Protein AF-A0A915MZZ6-F1 (afdb_monomer_lite)

Secondary structure (DSSP, 8-state):
-HHHHHHHHHHHHHHHHHHHHHHHHHHHHHHHHHHHT--------S--------------------------TTTHHHHHHHHHHHHHHHHHHHHHHHHHHHHHHHHHHHHHHHT-

Sequence (116 aa):
MSEIVDEKLKRERFGQLLEMIGDGLLEYIALSEYYLGIEPKANEDNNKEGNTNTENNNPTHSITSLQFHKLNKNNYKSEQHLLLQNLQLYKLQYQRMVKLRKDYAGWRLKMERENL

Foldseek 3Di:
DVVVVVVVVVLVVVLVVLVVLLVVLVVLLVVLCVLLVNDPPPPPPDDPDDDDDDDDDDDDDDDPPPDDPDPDPVVCVVVNVVSVVVSVVSVVVSVVSVVVSVVSVVVVVVVVVVVD

Structure (mmCIF, N/CA/C/O backbone):
data_AF-A0A915MZZ6-F1
#
_entry.id   AF-A0A915MZZ6-F1
#
loop_
_atom_site.group_PDB
_atom_site.id
_atom_site.type_symbol
_atom_site.label_atom_id
_atom_site.label_alt_id
_atom_site.label_comp_id
_atom_site.label_asym_id
_atom_site.label_entity_id
_atom_site.label_seq_id
_atom_site.pdbx_PDB_ins_code
_atom_site.Cartn_x
_atom_site.Cartn_y
_atom_site.Cartn_z
_atom_site.occupancy
_atom_site.B_iso_or_equiv
_atom_site.auth_seq_id
_atom_site.auth_comp_id
_atom_site.auth_asym_id
_atom_site.auth_atom_id
_atom_site.pdbx_PDB_model_num
ATOM 1 N N . MET A 1 1 ? 17.635 -9.674 -28.668 1.00 55.88 1 MET A N 1
ATOM 2 C CA . MET A 1 1 ? 16.158 -9.547 -28.748 1.00 55.88 1 MET A CA 1
ATOM 3 C C . MET A 1 1 ? 15.438 -10.174 -27.552 1.00 55.88 1 MET A C 1
ATOM 5 O O . MET A 1 1 ? 14.507 -9.551 -27.070 1.00 55.88 1 MET A O 1
ATOM 9 N N . SER A 1 2 ? 15.885 -11.325 -27.024 1.00 65.50 2 SER A N 1
ATOM 10 C CA . SER A 1 2 ? 15.270 -11.981 -25.847 1.00 65.50 2 SER A CA 1
ATOM 11 C C . SER A 1 2 ? 15.377 -11.179 -24.535 1.00 65.50 2 SER A C 1
ATOM 13 O O . SER A 1 2 ? 14.385 -11.029 -23.834 1.00 65.50 2 SER A O 1
ATOM 15 N N . GLU A 1 3 ? 16.543 -10.601 -24.222 1.00 65.75 3 GLU A N 1
ATOM 16 C CA . GLU A 1 3 ? 16.773 -9.897 -22.940 1.00 65.75 3 GLU A CA 1
ATOM 17 C C . GLU A 1 3 ? 15.946 -8.609 -22.780 1.00 65.75 3 GLU A C 1
ATOM 19 O O . GLU A 1 3 ? 15.468 -8.299 -21.692 1.00 65.75 3 GLU A O 1
ATOM 24 N N . ILE A 1 4 ? 15.714 -7.874 -23.873 1.00 66.75 4 ILE A N 1
ATOM 25 C CA . ILE A 1 4 ? 14.934 -6.623 -23.857 1.00 66.75 4 ILE A CA 1
ATOM 26 C C . ILE A 1 4 ? 13.456 -6.901 -23.531 1.00 66.75 4 ILE A C 1
ATOM 28 O O . ILE A 1 4 ? 12.812 -6.122 -22.823 1.00 66.75 4 ILE A O 1
ATOM 32 N N . VAL A 1 5 ? 12.919 -8.021 -24.030 1.00 70.31 5 VAL A N 1
ATOM 33 C CA . VAL A 1 5 ? 11.538 -8.455 -23.763 1.00 70.31 5 VAL A CA 1
ATOM 34 C C . VAL A 1 5 ? 11.387 -8.898 -22.306 1.00 70.31 5 VAL A C 1
ATOM 36 O O . VAL A 1 5 ? 10.412 -8.516 -21.657 1.00 70.31 5 VAL A O 1
ATOM 39 N N . ASP A 1 6 ? 12.380 -9.605 -21.765 1.00 82.31 6 ASP A N 1
ATOM 40 C CA . ASP A 1 6 ? 12.400 -10.031 -20.362 1.00 82.31 6 ASP A CA 1
ATOM 41 C C . ASP A 1 6 ? 12.437 -8.842 -19.392 1.00 82.31 6 ASP A C 1
ATOM 43 O O . ASP A 1 6 ? 11.690 -8.793 -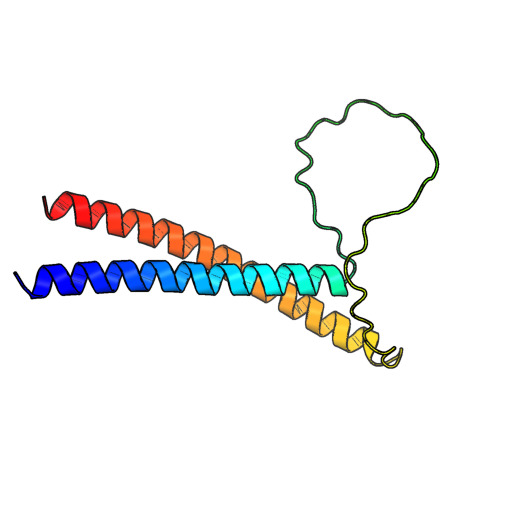18.413 1.00 82.31 6 ASP A O 1
ATOM 47 N N . GLU A 1 7 ? 13.247 -7.825 -19.683 1.00 83.50 7 GLU A N 1
ATOM 48 C CA . GLU A 1 7 ? 13.337 -6.622 -18.853 1.00 83.50 7 GLU A CA 1
ATOM 49 C C . GLU A 1 7 ? 12.053 -5.778 -18.888 1.00 83.50 7 GLU A C 1
ATOM 51 O O . GLU A 1 7 ? 11.645 -5.203 -17.873 1.00 83.50 7 GLU A O 1
ATOM 56 N N . LYS A 1 8 ? 11.360 -5.728 -20.032 1.00 84.12 8 LYS A N 1
ATOM 57 C CA . LYS A 1 8 ? 10.049 -5.071 -20.134 1.00 84.12 8 LYS A CA 1
ATOM 58 C C . LYS A 1 8 ? 8.991 -5.802 -19.301 1.00 84.12 8 LYS A C 1
ATOM 60 O O . LYS A 1 8 ? 8.249 -5.150 -18.568 1.00 84.12 8 LYS A O 1
ATOM 65 N N . LEU A 1 9 ? 8.969 -7.134 -19.359 1.00 87.88 9 LEU A N 1
ATOM 66 C CA . LEU A 1 9 ? 8.042 -7.962 -18.588 1.00 87.88 9 LEU A CA 1
ATOM 67 C C . LEU A 1 9 ? 8.289 -7.851 -17.075 1.00 87.88 9 LEU A C 1
ATOM 69 O O . LEU A 1 9 ? 7.338 -7.730 -16.302 1.00 87.88 9 LEU A O 1
ATOM 73 N N . LYS A 1 10 ? 9.555 -7.837 -16.634 1.00 87.81 10 LYS A N 1
ATOM 74 C CA . LYS A 1 10 ? 9.911 -7.620 -15.220 1.00 87.81 10 LYS A CA 1
ATOM 75 C C . LYS A 1 10 ? 9.390 -6.283 -14.704 1.00 87.81 10 LYS A C 1
ATOM 77 O O . LYS A 1 10 ? 8.829 -6.224 -13.612 1.00 87.81 10 LYS A O 1
ATOM 82 N N . ARG A 1 11 ? 9.542 -5.216 -15.497 1.00 87.56 11 ARG A N 1
ATOM 83 C CA . ARG A 1 11 ? 9.029 -3.885 -15.151 1.00 87.56 11 ARG A CA 1
ATOM 84 C C . ARG A 1 11 ? 7.508 -3.887 -15.000 1.00 87.56 11 ARG A C 1
ATOM 86 O O . ARG A 1 11 ? 6.983 -3.422 -13.993 1.00 87.56 11 ARG A O 1
ATOM 93 N N . GLU A 1 12 ? 6.797 -4.464 -15.958 1.00 89.25 12 GLU A N 1
ATOM 94 C CA . GLU A 1 12 ? 5.337 -4.558 -15.894 1.00 89.25 12 GLU A CA 1
ATOM 95 C C . GLU A 1 12 ? 4.855 -5.305 -14.641 1.00 89.25 12 GLU A C 1
ATOM 97 O O . GLU A 1 12 ? 4.022 -4.787 -13.897 1.00 89.25 12 GLU A O 1
ATOM 102 N N . ARG A 1 13 ? 5.456 -6.463 -14.345 1.00 90.81 13 ARG A N 1
ATOM 103 C CA . ARG A 1 13 ? 5.138 -7.249 -13.143 1.00 90.81 13 ARG A CA 1
ATOM 104 C C . ARG A 1 13 ? 5.427 -6.492 -11.851 1.00 90.81 13 ARG A C 1
ATOM 106 O O . ARG A 1 13 ? 4.658 -6.584 -10.900 1.00 90.81 13 ARG A O 1
ATOM 113 N N . PHE A 1 14 ? 6.517 -5.728 -11.809 1.00 90.88 14 PHE A N 1
ATOM 114 C CA . PHE A 1 14 ? 6.827 -4.894 -10.652 1.00 90.88 14 PHE A CA 1
ATOM 115 C C . PHE A 1 14 ? 5.778 -3.792 -10.446 1.00 90.88 14 PHE A C 1
ATOM 117 O O . PHE A 1 14 ? 5.358 -3.552 -9.317 1.00 90.88 14 PHE A O 1
ATOM 124 N N . GLY A 1 15 ? 5.298 -3.167 -11.526 1.00 90.06 15 GLY A N 1
ATOM 125 C CA . GLY A 1 15 ? 4.198 -2.200 -11.463 1.00 90.06 15 GLY A CA 1
ATOM 126 C C . GLY A 1 15 ? 2.908 -2.804 -10.901 1.00 90.06 15 GLY A C 1
ATOM 127 O O . GLY A 1 15 ? 2.322 -2.235 -9.983 1.00 90.06 15 GLY A O 1
ATOM 128 N N . GLN A 1 16 ? 2.519 -3.986 -11.388 1.00 92.44 16 GLN A N 1
ATOM 129 C CA . GLN A 1 16 ? 1.344 -4.721 -10.899 1.00 92.44 16 GLN A CA 1
ATOM 130 C C . GLN A 1 16 ? 1.466 -5.091 -9.414 1.00 92.44 16 GLN A C 1
ATOM 132 O O . GLN A 1 16 ? 0.500 -4.992 -8.661 1.00 92.44 16 GLN A O 1
ATOM 137 N N . LEU A 1 17 ? 2.666 -5.471 -8.964 1.00 94.44 17 LEU A N 1
ATOM 138 C CA . LEU A 1 17 ? 2.918 -5.766 -7.555 1.00 94.44 17 LEU A CA 1
ATOM 139 C C . LEU A 1 17 ? 2.689 -4.535 -6.664 1.00 94.44 17 LEU A C 1
ATOM 141 O O . LEU A 1 17 ? 2.091 -4.659 -5.597 1.00 94.44 17 LEU A O 1
ATOM 145 N N . LEU A 1 18 ? 3.135 -3.349 -7.094 1.00 92.12 18 LEU A N 1
ATOM 146 C CA . LEU A 1 18 ? 2.896 -2.106 -6.350 1.00 92.12 18 LEU A CA 1
ATOM 147 C C . LEU A 1 18 ? 1.403 -1.771 -6.255 1.00 92.12 18 LEU A C 1
ATOM 149 O O . LEU A 1 18 ? 0.966 -1.286 -5.214 1.00 92.12 18 LEU A O 1
ATOM 153 N N . GLU A 1 19 ? 0.631 -2.033 -7.311 1.00 91.12 19 GLU A N 1
ATOM 154 C CA . GLU A 1 19 ? -0.824 -1.835 -7.313 1.00 91.12 19 GLU A CA 1
ATOM 155 C C . GLU A 1 19 ? -1.513 -2.766 -6.317 1.00 91.12 19 GLU A C 1
ATOM 157 O O . GLU A 1 19 ? -2.202 -2.286 -5.424 1.00 91.12 19 GLU A O 1
ATOM 162 N N . MET A 1 20 ? -1.220 -4.066 -6.373 1.00 95.50 20 MET A N 1
ATOM 163 C CA . MET A 1 20 ? -1.803 -5.050 -5.456 1.00 95.50 20 MET A CA 1
ATOM 164 C C . MET A 1 20 ? -1.474 -4.751 -3.984 1.00 95.50 20 MET A C 1
ATOM 166 O O . MET A 1 20 ? -2.337 -4.855 -3.114 1.00 95.50 20 MET A O 1
ATOM 170 N N . ILE A 1 21 ? -0.228 -4.354 -3.690 1.00 94.25 21 ILE A N 1
ATOM 171 C CA . ILE A 1 21 ? 0.162 -3.928 -2.338 1.00 94.25 21 ILE A CA 1
ATOM 172 C C . ILE A 1 21 ? -0.621 -2.676 -1.934 1.00 94.25 21 ILE A C 1
ATOM 174 O O . ILE A 1 21 ? -1.071 -2.570 -0.794 1.00 94.25 21 ILE A O 1
ATOM 178 N N . GLY A 1 22 ? -0.778 -1.722 -2.849 1.00 93.00 22 GLY A N 1
ATOM 179 C CA . GLY A 1 22 ? -1.503 -0.491 -2.584 1.00 93.00 22 GLY A CA 1
ATOM 180 C C . GLY A 1 22 ? -2.973 -0.705 -2.262 1.00 93.00 22 GLY A C 1
ATOM 181 O O . GLY A 1 22 ? -3.451 -0.135 -1.281 1.00 93.00 22 GLY A O 1
ATOM 182 N N . ASP A 1 23 ? -3.647 -1.558 -3.025 1.00 92.81 23 ASP A N 1
ATOM 183 C CA . ASP A 1 23 ? -5.054 -1.890 -2.814 1.00 92.81 23 ASP A CA 1
ATOM 184 C C . ASP A 1 23 ? -5.255 -2.588 -1.463 1.00 92.81 23 ASP A C 1
ATOM 186 O O . ASP A 1 23 ? -6.116 -2.183 -0.683 1.00 92.81 23 ASP A O 1
ATOM 190 N N . GLY A 1 24 ? -4.390 -3.550 -1.118 1.00 93.38 24 GLY A N 1
ATOM 191 C CA . GLY A 1 24 ? -4.451 -4.234 0.178 1.00 93.38 24 GLY A CA 1
ATOM 192 C C . GLY A 1 24 ? -4.200 -3.304 1.373 1.00 93.38 24 GLY A C 1
ATOM 193 O O . GLY A 1 24 ? -4.861 -3.414 2.407 1.00 93.38 24 GLY A O 1
ATOM 194 N N . LEU A 1 25 ? -3.276 -2.344 1.240 1.00 94.06 25 LEU A N 1
ATOM 195 C CA . LEU A 1 25 ? -3.053 -1.321 2.268 1.00 94.06 25 LEU A CA 1
ATOM 196 C C . LEU A 1 25 ? -4.279 -0.415 2.431 1.00 94.06 25 LEU A C 1
ATOM 198 O O . LEU A 1 25 ? -4.655 -0.095 3.559 1.00 94.06 25 LEU A O 1
ATOM 202 N N . LEU A 1 26 ? -4.896 -0.001 1.322 1.00 92.88 26 LEU A N 1
ATOM 203 C CA . LEU A 1 26 ? -6.074 0.861 1.338 1.00 92.88 26 LEU A CA 1
ATOM 204 C C . LEU A 1 26 ? -7.278 0.157 1.975 1.00 92.88 26 LEU A C 1
ATOM 206 O O . LEU A 1 26 ? -7.961 0.755 2.805 1.00 92.88 26 LEU A O 1
ATOM 210 N N . GLU A 1 27 ? -7.494 -1.117 1.646 1.00 93.81 27 GLU A N 1
ATOM 211 C CA . GLU A 1 27 ? -8.550 -1.940 2.236 1.00 93.81 27 GLU A CA 1
ATOM 212 C C . GLU A 1 27 ? -8.365 -2.092 3.751 1.00 93.81 27 GLU A C 1
ATOM 214 O O . GLU A 1 27 ? -9.297 -1.837 4.517 1.00 93.81 27 GLU A O 1
ATOM 219 N N . TYR A 1 28 ? -7.151 -2.421 4.208 1.00 91.88 28 TYR A N 1
ATOM 220 C CA . TYR A 1 28 ? -6.862 -2.519 5.640 1.00 91.88 28 TYR A CA 1
ATOM 221 C C . TYR A 1 28 ? -7.135 -1.200 6.375 1.00 91.88 28 TYR A C 1
ATOM 223 O O . TYR A 1 28 ? -7.726 -1.206 7.459 1.00 91.88 28 TYR A O 1
ATOM 231 N N . ILE A 1 29 ? -6.714 -0.069 5.797 1.00 91.56 29 ILE A N 1
ATOM 232 C CA . ILE A 1 29 ? -6.957 1.266 6.358 1.00 91.56 29 ILE A CA 1
ATOM 233 C C . ILE A 1 29 ? -8.462 1.522 6.474 1.00 91.56 29 ILE A C 1
ATOM 235 O O . ILE A 1 29 ? -8.918 1.869 7.562 1.00 91.56 29 ILE A O 1
ATOM 239 N N . ALA A 1 30 ? -9.223 1.299 5.400 1.00 89.06 30 ALA A N 1
ATOM 240 C CA . ALA A 1 30 ? -10.663 1.545 5.368 1.00 89.06 30 ALA A CA 1
ATOM 241 C C . ALA A 1 30 ? -11.419 0.682 6.391 1.00 89.06 30 ALA A C 1
ATOM 243 O O . ALA A 1 30 ? -12.249 1.189 7.147 1.00 89.06 30 ALA A O 1
ATOM 244 N N . LEU A 1 31 ? -11.091 -0.611 6.472 1.00 90.31 31 LEU A N 1
ATOM 245 C CA . LEU A 1 31 ? -11.680 -1.516 7.459 1.00 90.31 31 LEU A CA 1
ATOM 246 C C . LEU A 1 31 ? -11.337 -1.078 8.885 1.00 90.31 31 LEU A C 1
ATOM 248 O O . LEU A 1 31 ? -12.210 -1.029 9.747 1.00 90.31 31 LEU A O 1
ATOM 252 N N . SER A 1 32 ? -10.079 -0.718 9.136 1.00 88.00 32 SER A N 1
ATOM 253 C CA . SER A 1 32 ? -9.629 -0.273 10.459 1.00 88.00 32 SER A CA 1
ATOM 254 C C . SER A 1 32 ? -10.303 1.032 10.890 1.00 88.00 32 SER A C 1
ATOM 256 O O . SER A 1 32 ? -10.689 1.164 12.049 1.00 88.00 32 SER A O 1
ATOM 258 N N . GLU A 1 33 ? -10.478 1.987 9.973 1.00 86.62 33 GLU A N 1
ATOM 259 C CA . GLU A 1 33 ? -11.221 3.228 10.221 1.00 86.62 33 GLU A CA 1
ATOM 260 C C . GLU A 1 33 ? -12.684 2.948 10.559 1.00 86.62 33 GLU A C 1
ATOM 262 O O . GLU A 1 33 ? -13.185 3.469 11.557 1.00 86.62 33 GLU A O 1
ATOM 267 N N . TYR A 1 34 ? -13.330 2.054 9.806 1.00 86.94 34 TYR A N 1
ATOM 268 C CA . TYR A 1 34 ? -14.697 1.617 10.075 1.00 86.94 34 TYR A CA 1
ATOM 269 C C . TYR A 1 34 ? -14.839 0.981 11.469 1.00 86.94 34 TYR A C 1
ATOM 271 O O . TYR A 1 34 ? -15.718 1.373 12.236 1.00 86.94 34 TYR A O 1
ATOM 279 N N . TYR A 1 35 ? -13.939 0.065 11.850 1.00 84.62 35 TYR A N 1
ATOM 280 C CA . TYR A 1 35 ? -13.943 -0.558 13.184 1.00 84.62 35 TYR A CA 1
ATOM 281 C C . TYR A 1 35 ? -13.705 0.437 14.326 1.00 84.62 35 TYR A C 1
ATOM 283 O O . TYR A 1 35 ? -14.213 0.245 15.434 1.00 84.62 35 TYR A O 1
ATOM 291 N N . LEU A 1 36 ? -12.929 1.493 14.075 1.00 83.25 36 LEU A N 1
ATOM 292 C CA . LEU A 1 36 ? -12.661 2.556 15.043 1.00 83.25 36 LEU A CA 1
ATOM 293 C C . LEU A 1 36 ? -13.756 3.633 15.075 1.00 83.25 36 LEU A C 1
ATOM 295 O O . LEU A 1 36 ? -13.687 4.523 15.921 1.00 83.25 36 LEU A O 1
ATOM 299 N N . GLY A 1 37 ? -14.756 3.565 14.189 1.00 83.50 37 GLY A N 1
ATOM 300 C CA . GLY A 1 37 ? -15.781 4.601 14.054 1.00 83.50 37 GLY A CA 1
ATOM 301 C C . GLY A 1 37 ? -15.218 5.937 13.560 1.00 83.50 37 GLY A C 1
ATOM 302 O O . GLY A 1 37 ? -15.759 6.989 13.888 1.00 83.50 37 GLY A O 1
ATOM 303 N N . ILE A 1 38 ? -14.106 5.910 12.820 1.00 79.44 38 ILE A N 1
ATOM 304 C CA . ILE A 1 38 ? -13.522 7.095 12.191 1.00 79.44 38 ILE A CA 1
ATOM 305 C C . ILE A 1 38 ? -14.274 7.318 10.884 1.00 79.44 38 ILE A C 1
ATOM 307 O O . ILE A 1 38 ? -14.168 6.513 9.960 1.00 79.44 38 ILE A O 1
ATOM 311 N N . GLU A 1 39 ? -15.033 8.407 10.800 1.00 74.56 39 GLU A N 1
ATOM 312 C CA . GLU A 1 39 ? -15.698 8.770 9.554 1.00 74.56 39 GLU A CA 1
ATOM 313 C C . GLU A 1 39 ? -14.656 9.069 8.466 1.00 74.56 39 GLU A C 1
ATOM 315 O O . GLU A 1 39 ? -13.666 9.771 8.733 1.00 74.56 39 GLU A O 1
ATOM 320 N N . PRO A 1 40 ? -14.852 8.557 7.236 1.00 63.28 40 PRO A N 1
ATOM 321 C CA . PRO A 1 40 ? -14.019 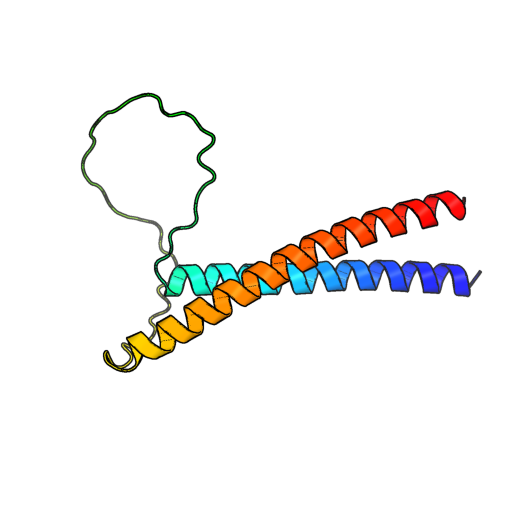8.952 6.121 1.00 63.28 40 PRO A CA 1
ATOM 322 C C . PRO A 1 40 ? -14.177 10.459 5.962 1.00 63.28 40 PRO A C 1
ATOM 324 O O . PRO A 1 40 ? -15.278 10.960 5.737 1.00 63.28 40 PRO A O 1
ATOM 327 N N . LYS A 1 41 ? -13.070 11.192 6.098 1.00 59.31 41 LYS A N 1
ATOM 328 C CA . LYS A 1 41 ? -13.049 12.610 5.754 1.00 59.31 41 LYS A CA 1
ATOM 329 C C . LYS A 1 41 ? -13.297 12.690 4.255 1.00 59.31 41 LYS A C 1
ATOM 331 O O . LYS A 1 41 ? -12.361 12.554 3.469 1.00 59.31 41 LYS A O 1
ATOM 336 N N . ALA A 1 42 ? -14.557 12.869 3.858 1.00 53.22 42 ALA A N 1
ATOM 337 C CA . ALA A 1 42 ? -14.858 13.456 2.570 1.00 53.22 42 ALA A CA 1
ATOM 338 C C . ALA A 1 42 ? -13.993 14.714 2.494 1.00 53.22 42 ALA A C 1
ATOM 340 O O . ALA A 1 42 ? -13.933 15.478 3.460 1.00 53.22 42 ALA A O 1
ATOM 341 N N . ASN A 1 43 ? -13.237 14.871 1.411 1.00 43.38 43 ASN A N 1
ATOM 342 C CA . ASN A 1 43 ? -12.570 16.133 1.157 1.00 43.38 43 ASN A CA 1
ATOM 343 C C . ASN A 1 43 ? -13.684 17.181 1.082 1.00 43.38 43 ASN A C 1
ATOM 345 O O . ASN A 1 43 ? -14.350 17.304 0.058 1.00 43.38 43 ASN A O 1
ATOM 349 N N . GLU A 1 44 ? -13.933 17.876 2.190 1.00 42.00 44 GLU A N 1
ATOM 350 C CA . GLU A 1 44 ? -14.571 19.176 2.171 1.00 42.00 44 GLU A CA 1
ATOM 351 C C . GLU A 1 44 ? -13.613 20.056 1.374 1.00 42.00 44 GLU A C 1
ATOM 353 O O . GLU A 1 44 ? -12.657 20.628 1.902 1.00 42.00 44 GLU A O 1
ATOM 358 N N . ASP A 1 45 ? -13.836 20.104 0.060 1.00 41.31 45 ASP A N 1
ATOM 359 C CA . ASP A 1 45 ? -13.518 21.298 -0.693 1.00 41.31 45 ASP A CA 1
ATOM 360 C C . ASP A 1 45 ? -14.100 22.459 0.106 1.00 41.31 45 ASP A C 1
ATOM 362 O O . ASP A 1 45 ? -15.287 22.485 0.438 1.00 41.31 45 ASP A O 1
ATOM 366 N N . ASN A 1 46 ? -13.211 23.366 0.497 1.00 42.75 46 ASN A N 1
ATOM 367 C CA . ASN A 1 46 ? -13.521 24.553 1.266 1.00 42.75 46 ASN A CA 1
ATOM 368 C C . ASN A 1 46 ? -14.638 25.353 0.583 1.00 42.75 46 ASN A C 1
ATOM 370 O O . ASN A 1 46 ? -14.359 26.228 -0.225 1.00 42.75 46 ASN A O 1
ATOM 374 N N . ASN A 1 47 ? -15.886 25.097 0.955 1.00 41.56 47 ASN A N 1
ATOM 375 C CA . ASN A 1 47 ? -17.004 26.001 0.751 1.00 41.56 47 ASN A CA 1
ATOM 376 C C . ASN A 1 47 ? -17.807 26.041 2.047 1.00 41.56 47 ASN A C 1
ATOM 378 O O . ASN A 1 47 ? -18.836 25.393 2.212 1.00 41.56 47 ASN A O 1
ATOM 382 N N . LYS A 1 48 ? -17.307 26.834 2.999 1.00 40.66 48 LYS A N 1
ATOM 383 C CA . LYS A 1 48 ? -18.153 27.364 4.064 1.00 40.66 48 LYS A CA 1
ATOM 384 C C . LYS A 1 48 ? -19.007 28.481 3.480 1.00 40.66 48 LYS A C 1
ATOM 386 O O . LYS A 1 48 ? -18.632 29.645 3.557 1.00 40.66 48 LYS A O 1
ATOM 391 N N . GLU A 1 49 ? -20.174 28.121 2.972 1.00 39.38 49 GLU A N 1
ATOM 392 C CA . GLU A 1 49 ? -21.319 29.022 2.930 1.00 39.38 49 GLU A CA 1
ATOM 393 C C . GLU A 1 49 ? -22.571 28.268 3.382 1.00 39.38 49 GLU A C 1
ATOM 395 O O . GLU A 1 49 ? -22.869 27.185 2.893 1.00 39.38 49 GLU A O 1
ATOM 400 N N . GLY A 1 50 ? -23.310 28.872 4.315 1.00 33.94 50 GLY A N 1
ATOM 401 C CA . GLY A 1 50 ? -24.745 28.624 4.452 1.00 33.94 50 GLY A CA 1
ATOM 402 C C . GLY A 1 50 ? -25.183 27.548 5.444 1.00 33.94 50 GLY A C 1
ATOM 403 O O . GLY A 1 50 ? -25.496 26.424 5.084 1.00 33.94 50 GLY A O 1
ATOM 404 N N . ASN A 1 51 ? -25.328 27.968 6.699 1.00 42.25 51 ASN A N 1
ATOM 405 C CA . ASN A 1 51 ? -26.317 27.490 7.670 1.00 42.25 51 ASN A CA 1
ATOM 406 C C . ASN A 1 51 ? -27.669 27.073 7.036 1.00 42.25 51 ASN A C 1
ATOM 408 O O . ASN A 1 51 ? -28.245 27.871 6.302 1.00 42.25 51 ASN A O 1
ATOM 412 N N . THR A 1 52 ? -28.221 25.902 7.383 1.00 35.31 52 THR A N 1
ATOM 413 C CA . THR A 1 52 ? -29.653 25.721 7.729 1.00 35.31 52 THR A CA 1
ATOM 414 C C . THR A 1 52 ? -29.941 24.315 8.273 1.00 35.31 52 THR A C 1
ATOM 416 O O . THR A 1 52 ? -29.478 23.306 7.753 1.00 35.31 52 THR A O 1
ATOM 419 N N . ASN A 1 53 ? -30.735 24.280 9.345 1.00 39.31 53 ASN A N 1
ATOM 420 C CA . ASN A 1 53 ? -31.326 23.099 9.971 1.00 39.31 53 ASN A CA 1
ATOM 421 C C . ASN A 1 53 ? -32.062 22.200 8.965 1.00 39.31 53 ASN A C 1
ATOM 423 O O . ASN A 1 53 ? -32.909 22.698 8.224 1.00 39.31 53 ASN A O 1
ATOM 427 N N . THR A 1 54 ? -31.894 20.878 9.050 1.00 32.47 54 THR A N 1
ATOM 428 C CA . THR A 1 54 ? -32.996 19.941 8.771 1.00 32.47 54 THR A CA 1
ATOM 429 C C . THR A 1 54 ? -32.821 18.649 9.565 1.00 32.47 54 THR A C 1
ATOM 431 O O . THR A 1 54 ? -31.759 18.033 9.580 1.00 32.47 54 THR A O 1
ATOM 434 N N . GLU A 1 55 ? -33.887 18.301 10.274 1.00 35.03 55 GLU A N 1
ATOM 435 C CA . GLU A 1 55 ? -34.079 17.109 11.088 1.00 35.03 55 GLU A CA 1
ATOM 436 C C . GLU A 1 55 ? -34.043 15.806 10.267 1.00 35.03 55 GLU A C 1
ATOM 438 O O . GLU A 1 55 ? -34.392 15.789 9.091 1.00 35.03 55 GLU A O 1
ATO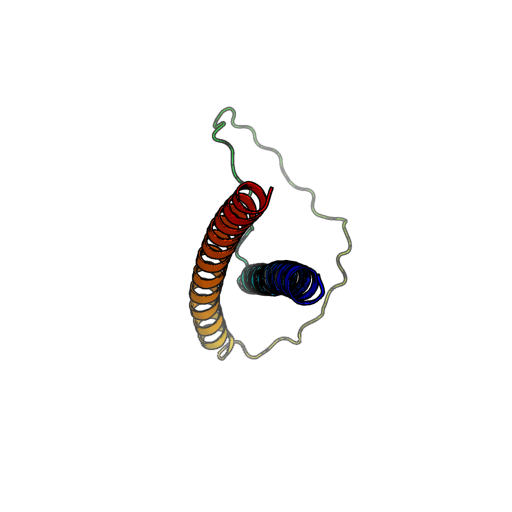M 443 N N . ASN A 1 56 ? -33.662 14.724 10.960 1.00 34.72 56 ASN A N 1
ATOM 444 C CA . ASN A 1 56 ? -34.108 13.330 10.823 1.00 34.72 56 ASN A CA 1
ATOM 445 C C . ASN A 1 56 ? -34.612 12.837 9.457 1.00 34.72 56 ASN A C 1
ATOM 447 O O . ASN A 1 56 ? -35.685 13.235 9.024 1.00 34.72 56 ASN A O 1
ATOM 451 N N . ASN A 1 57 ? -33.942 11.807 8.915 1.00 31.80 57 ASN A N 1
ATOM 452 C CA . ASN A 1 57 ? -34.539 10.500 8.576 1.00 31.80 57 ASN A CA 1
ATOM 453 C C . ASN A 1 57 ? -33.437 9.511 8.138 1.00 31.80 57 ASN A C 1
ATOM 455 O O . ASN A 1 57 ? -32.933 9.563 7.021 1.00 31.80 57 ASN A O 1
ATOM 459 N N . ASN A 1 58 ? -33.066 8.592 9.029 1.00 31.06 58 ASN A N 1
ATOM 460 C CA . ASN A 1 58 ? -32.246 7.410 8.727 1.00 31.06 58 ASN A CA 1
ATOM 461 C C . ASN A 1 58 ? -33.189 6.235 8.350 1.00 31.06 58 ASN A C 1
ATOM 463 O O . ASN A 1 58 ? -34.356 6.274 8.738 1.00 31.06 58 ASN A O 1
ATOM 467 N N . PRO A 1 59 ? -32.710 5.074 7.866 1.00 52.62 59 PRO A N 1
ATOM 468 C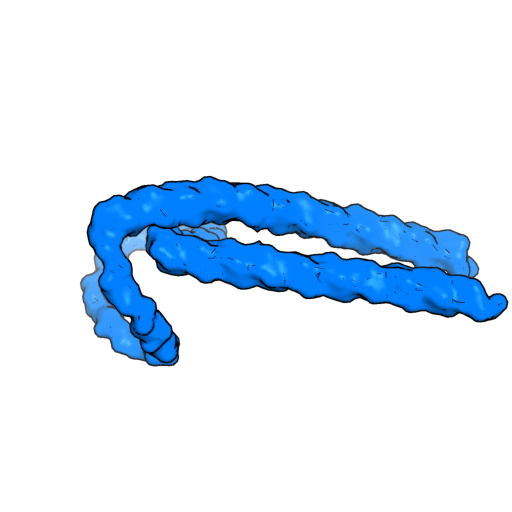 CA . PRO A 1 59 ? -31.782 4.802 6.761 1.00 52.62 59 PRO A CA 1
ATOM 469 C C . PRO A 1 59 ? -32.336 3.694 5.829 1.00 52.62 59 PRO A C 1
ATOM 471 O O . PRO A 1 59 ? -33.093 2.826 6.262 1.00 52.62 59 PRO A O 1
ATOM 474 N N . THR A 1 60 ? -31.911 3.596 4.566 1.00 34.28 60 THR A N 1
ATOM 475 C CA . THR A 1 60 ? -32.078 2.331 3.816 1.00 34.28 60 THR A CA 1
ATOM 476 C C . THR A 1 60 ? -31.021 2.161 2.733 1.00 34.28 60 THR A C 1
ATOM 478 O O . THR A 1 60 ? -31.282 2.387 1.563 1.00 34.28 60 THR A O 1
ATOM 481 N N . HIS A 1 61 ? -29.838 1.679 3.108 1.00 33.75 61 HIS A N 1
ATOM 482 C CA . HIS A 1 61 ? -29.068 0.823 2.210 1.00 33.75 61 HIS A CA 1
ATOM 483 C C . HIS A 1 61 ? -28.443 -0.309 3.020 1.00 33.75 61 HIS A C 1
ATOM 485 O O . HIS A 1 61 ? -27.582 -0.104 3.870 1.00 33.75 61 HIS A O 1
ATOM 491 N N . SER A 1 62 ? -28.969 -1.512 2.776 1.00 35.50 62 SER A N 1
ATOM 492 C CA . SER A 1 62 ? -28.452 -2.772 3.295 1.00 35.50 62 SER A CA 1
ATOM 493 C C . SER A 1 62 ? -27.020 -2.966 2.815 1.00 35.50 62 SER A C 1
ATOM 495 O O . SER A 1 62 ? -26.794 -3.353 1.672 1.00 35.50 62 SER A O 1
ATOM 497 N N . ILE A 1 63 ? -26.064 -2.720 3.702 1.00 39.66 63 ILE A N 1
ATOM 498 C CA . ILE A 1 63 ? -24.755 -3.357 3.639 1.00 39.66 63 ILE A CA 1
ATOM 499 C C . ILE A 1 63 ? -24.851 -4.514 4.624 1.00 39.66 63 ILE A C 1
ATOM 50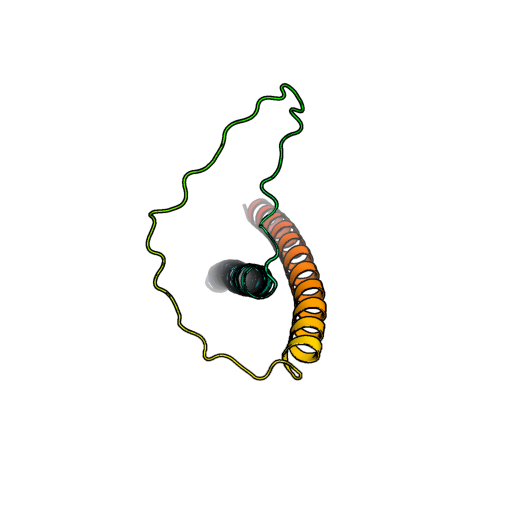1 O O . ILE A 1 63 ? -25.143 -4.311 5.802 1.00 39.66 63 ILE A O 1
ATOM 505 N N . THR A 1 64 ? -24.709 -5.724 4.094 1.00 32.44 64 THR A N 1
ATOM 506 C CA . THR A 1 64 ? -24.670 -7.010 4.791 1.00 32.44 64 THR A CA 1
ATOM 507 C C . THR A 1 64 ? -24.065 -6.851 6.184 1.00 32.44 64 THR A C 1
ATOM 509 O O . THR A 1 64 ? -22.878 -6.560 6.321 1.00 32.44 64 THR A O 1
ATOM 512 N N . SER A 1 65 ? -24.892 -6.987 7.222 1.00 35.12 65 SER A N 1
ATOM 513 C CA . SER A 1 65 ? -24.450 -6.875 8.606 1.00 35.12 65 SER A CA 1
ATOM 514 C C . SER A 1 65 ? -23.538 -8.056 8.925 1.00 35.12 65 SER A C 1
ATOM 516 O O . SER A 1 65 ? -23.982 -9.149 9.273 1.00 35.12 65 SER A O 1
ATOM 518 N N . LEU A 1 66 ? -22.231 -7.842 8.785 1.00 35.72 66 LEU A N 1
ATOM 519 C CA . LEU A 1 66 ? -21.226 -8.752 9.307 1.00 35.72 66 LEU A CA 1
ATOM 520 C C . LEU A 1 66 ? -21.311 -8.650 10.838 1.00 35.72 66 LEU A C 1
ATOM 522 O O . LEU A 1 66 ? -20.749 -7.754 11.465 1.00 35.72 66 LEU A O 1
ATOM 526 N N . GLN A 1 67 ? -22.149 -9.507 11.430 1.00 33.47 67 GLN A N 1
ATOM 527 C CA . GLN A 1 67 ? -22.359 -9.587 12.870 1.00 33.47 67 GLN A CA 1
ATOM 528 C C . GLN A 1 67 ? -21.088 -10.114 13.539 1.00 33.47 67 GLN A C 1
ATOM 530 O O . GLN A 1 67 ? -20.939 -11.314 13.769 1.00 33.47 67 GLN A O 1
ATOM 535 N N . PHE A 1 68 ? -20.169 -9.218 13.890 1.00 38.28 68 PHE A N 1
ATOM 536 C CA . PHE A 1 68 ? -19.085 -9.570 14.793 1.00 38.28 68 PHE A CA 1
ATOM 537 C C . PHE A 1 68 ? -19.623 -9.639 16.217 1.00 38.28 68 PHE A C 1
ATOM 539 O O . PHE A 1 68 ? -20.207 -8.691 16.747 1.00 38.28 68 PHE A O 1
ATOM 546 N N . HIS A 1 69 ? -19.468 -10.821 16.810 1.00 38.50 69 HIS A N 1
ATOM 547 C CA . HIS A 1 69 ? -19.816 -11.110 18.191 1.00 38.50 69 HIS A CA 1
ATOM 548 C C . HIS A 1 69 ? -19.295 -10.017 19.130 1.00 38.50 69 HIS A C 1
ATOM 550 O O . HIS A 1 69 ? -18.137 -9.611 19.055 1.00 38.50 69 HIS A O 1
ATOM 556 N N . LYS A 1 70 ? -20.173 -9.578 20.040 1.00 39.03 70 LYS A N 1
ATOM 557 C CA . LYS A 1 70 ? -19.883 -8.696 21.177 1.00 39.03 70 LYS A CA 1
ATOM 558 C C . LYS A 1 70 ? -18.688 -9.255 21.960 1.00 39.03 70 LYS A C 1
ATOM 560 O O . LYS A 1 70 ? -18.857 -10.113 22.825 1.00 39.03 70 LYS A O 1
ATOM 565 N N . LEU A 1 71 ? -17.487 -8.776 21.654 1.00 44.12 71 LEU A N 1
ATOM 566 C CA . LEU A 1 71 ? -16.290 -9.082 22.423 1.00 44.12 71 LEU A CA 1
ATOM 567 C C . LEU A 1 71 ? -16.179 -8.143 23.630 1.00 44.12 71 LEU A C 1
ATOM 569 O O . LEU A 1 71 ? -16.622 -6.995 23.636 1.00 44.12 71 LEU A O 1
ATOM 573 N N . ASN A 1 72 ? -15.647 -8.729 24.692 1.00 41.28 72 ASN A N 1
ATOM 574 C CA . ASN A 1 72 ? -15.571 -8.277 26.073 1.00 41.28 72 ASN A CA 1
ATOM 575 C C . ASN A 1 72 ? -15.148 -6.793 26.243 1.00 41.28 72 ASN A C 1
ATOM 577 O O . ASN A 1 72 ? -14.074 -6.388 25.799 1.00 41.28 72 ASN A O 1
ATOM 581 N N . LYS A 1 73 ? -15.964 -5.989 26.950 1.00 48.25 73 LYS A N 1
ATOM 582 C CA . LYS A 1 73 ? -15.807 -4.521 27.117 1.00 48.25 73 LYS A CA 1
ATOM 583 C C . LYS A 1 73 ? -14.435 -4.066 27.638 1.00 48.25 73 LYS A C 1
ATOM 585 O O . LYS A 1 73 ? -14.024 -2.951 27.336 1.00 48.25 73 LYS A O 1
ATOM 590 N N . ASN A 1 74 ? -13.729 -4.902 28.399 1.00 52.22 74 ASN A N 1
ATOM 591 C CA . ASN A 1 74 ? -12.420 -4.547 28.960 1.00 52.22 74 ASN A CA 1
ATOM 592 C C . ASN A 1 74 ? -11.259 -4.773 27.974 1.00 52.22 74 ASN A C 1
ATOM 594 O O . ASN A 1 74 ? -10.265 -4.056 28.048 1.00 52.22 74 ASN A O 1
ATOM 598 N N . ASN A 1 75 ? -11.400 -5.707 27.025 1.00 54.31 75 ASN A N 1
ATOM 599 C CA . ASN A 1 75 ? -10.406 -5.958 25.970 1.00 54.31 75 ASN A CA 1
ATOM 600 C C . ASN A 1 75 ? -10.529 -4.962 24.810 1.00 54.31 75 ASN A C 1
ATOM 602 O O . ASN A 1 75 ? -9.563 -4.692 24.105 1.00 54.31 75 ASN A O 1
ATOM 606 N N . TYR A 1 76 ? -11.708 -4.356 24.653 1.00 57.69 76 TYR A N 1
ATOM 607 C CA . TYR A 1 76 ? -11.990 -3.409 23.578 1.00 57.69 76 TYR A CA 1
ATOM 608 C C . TYR A 1 76 ? -11.043 -2.201 23.599 1.00 57.69 76 TYR A C 1
ATOM 610 O O . TYR A 1 76 ? -10.595 -1.742 22.556 1.00 57.69 76 TYR A O 1
ATOM 618 N N . LYS A 1 77 ? -10.672 -1.704 24.787 1.00 61.78 77 LYS A N 1
ATOM 619 C CA . LYS A 1 77 ? -9.828 -0.506 24.910 1.00 61.78 77 LYS A CA 1
ATOM 620 C C . LYS A 1 77 ? -8.368 -0.760 24.510 1.00 61.78 77 LYS A C 1
ATOM 622 O O . LYS A 1 77 ? -7.747 0.121 23.920 1.00 61.78 77 LYS A O 1
ATOM 627 N N . SER A 1 78 ? -7.816 -1.936 24.817 1.00 69.81 78 SER A N 1
ATOM 628 C CA . SER A 1 78 ? -6.451 -2.311 24.418 1.00 69.81 78 SER A CA 1
ATOM 629 C C . SER A 1 78 ? -6.380 -2.684 22.937 1.00 69.81 78 SER A C 1
ATOM 631 O O . SER A 1 78 ? -5.467 -2.238 22.243 1.00 69.81 78 SER A O 1
ATOM 633 N N . GLU A 1 79 ? -7.364 -3.433 22.437 1.00 74.88 79 GLU A N 1
ATOM 634 C CA . GLU A 1 79 ? -7.457 -3.830 21.028 1.00 74.88 79 GLU A CA 1
ATOM 635 C C . GLU A 1 79 ? -7.679 -2.618 20.110 1.00 74.88 79 GLU A C 1
ATOM 637 O O . GLU A 1 79 ? -6.994 -2.491 19.097 1.00 74.88 79 GLU A O 1
ATOM 642 N N . GLN A 1 80 ? -8.534 -1.663 20.495 1.00 77.25 80 GLN A N 1
ATOM 643 C CA . GLN A 1 80 ? -8.705 -0.402 19.761 1.00 77.25 80 GLN A CA 1
ATOM 644 C C . GLN A 1 80 ? -7.438 0.455 19.761 1.00 77.25 80 GLN A C 1
ATOM 646 O O . GLN A 1 80 ? -7.114 1.069 18.748 1.00 77.25 80 GLN A O 1
ATOM 651 N N . HIS A 1 81 ? -6.704 0.502 20.876 1.00 77.06 81 HIS A N 1
ATOM 652 C CA . HIS A 1 81 ? -5.452 1.252 20.945 1.00 77.06 81 HIS A CA 1
ATOM 653 C C . HIS A 1 81 ? -4.379 0.647 20.026 1.00 77.06 81 HIS A C 1
ATOM 655 O O . HIS A 1 81 ? -3.710 1.379 19.297 1.00 77.06 81 HIS A O 1
ATOM 661 N N . LEU A 1 82 ? -4.246 -0.684 20.010 1.00 82.38 82 LEU A N 1
ATOM 662 C CA . LEU A 1 82 ? -3.348 -1.390 19.093 1.00 82.38 82 LEU A CA 1
ATOM 663 C C . LEU A 1 82 ? -3.768 -1.190 17.629 1.00 82.38 82 LEU A C 1
ATOM 665 O O . LEU A 1 82 ? -2.924 -0.913 16.777 1.00 82.38 82 LEU A O 1
ATOM 669 N N . LEU A 1 83 ? -5.069 -1.274 17.339 1.00 86.06 83 LEU A N 1
ATOM 670 C CA . LEU A 1 83 ? -5.614 -1.027 16.005 1.00 86.06 83 LEU A CA 1
ATOM 671 C C . LEU A 1 83 ? -5.343 0.409 15.541 1.00 86.06 83 LEU A C 1
ATOM 673 O O . LEU A 1 83 ? -4.950 0.612 14.398 1.00 86.06 83 LEU A O 1
ATOM 677 N N . LEU A 1 84 ? -5.477 1.401 16.426 1.00 83.50 84 LEU A N 1
ATOM 678 C CA . LEU A 1 84 ? -5.185 2.802 16.120 1.00 83.50 84 LEU A CA 1
ATOM 679 C C . LEU A 1 84 ? -3.693 3.032 15.827 1.00 83.50 84 LEU A C 1
ATOM 681 O O . LEU A 1 84 ? -3.360 3.733 14.870 1.00 83.50 84 LEU A O 1
ATOM 685 N N . GLN A 1 85 ? -2.795 2.431 16.615 1.00 82.94 85 GLN A N 1
ATOM 686 C CA . GLN A 1 85 ? -1.352 2.491 16.355 1.00 82.94 85 GLN A CA 1
ATOM 687 C C . GLN A 1 85 ? -0.996 1.849 15.010 1.00 82.94 85 GLN A C 1
ATOM 689 O O . GLN A 1 85 ? -0.261 2.436 14.213 1.00 82.94 85 GLN A O 1
ATOM 694 N N . ASN A 1 86 ? -1.562 0.675 14.725 1.00 86.94 86 ASN A N 1
ATOM 695 C CA . ASN A 1 86 ? -1.361 -0.001 13.449 1.00 86.94 86 ASN A CA 1
ATOM 696 C C . ASN A 1 86 ? -1.912 0.842 12.296 1.00 86.94 86 ASN A C 1
ATOM 698 O O . ASN A 1 86 ? -1.205 1.064 11.319 1.00 86.94 86 ASN A O 1
ATOM 702 N N . LEU A 1 87 ? -3.114 1.403 12.421 1.00 88.62 87 LEU A N 1
ATOM 703 C CA . LEU A 1 87 ? -3.708 2.265 11.401 1.00 88.62 87 LEU A CA 1
ATOM 704 C C . LEU A 1 87 ? -2.782 3.427 11.007 1.00 88.62 87 LEU A C 1
ATOM 706 O O . LEU A 1 87 ? -2.622 3.716 9.822 1.00 88.62 87 LEU A O 1
ATOM 710 N N . GLN A 1 88 ? -2.132 4.075 11.977 1.00 86.81 88 GLN A N 1
ATOM 711 C CA . GLN A 1 88 ? -1.159 5.136 11.697 1.00 86.81 88 GLN A CA 1
ATOM 712 C C . GLN A 1 88 ? 0.040 4.620 10.890 1.00 86.81 88 GLN A C 1
ATOM 714 O O . GLN A 1 88 ? 0.461 5.264 9.925 1.00 86.81 88 GLN A O 1
ATOM 719 N N . LEU A 1 89 ? 0.564 3.445 11.248 1.00 92.62 89 LEU A N 1
ATOM 720 C CA . LEU A 1 89 ? 1.661 2.804 10.527 1.00 92.62 89 LEU A CA 1
ATOM 721 C C . LEU A 1 89 ? 1.263 2.446 9.088 1.00 92.62 89 LEU A C 1
ATOM 723 O O . LEU A 1 89 ? 1.996 2.770 8.154 1.00 92.62 89 LEU A O 1
ATOM 727 N N . TYR A 1 90 ? 0.096 1.832 8.898 1.00 92.38 90 TYR A N 1
ATOM 728 C CA . TYR A 1 90 ? -0.400 1.427 7.583 1.00 92.38 90 TYR A CA 1
ATOM 729 C C . TYR A 1 90 ? -0.693 2.636 6.683 1.00 92.38 90 TYR A C 1
ATOM 731 O O . TYR A 1 90 ? -0.338 2.621 5.504 1.00 92.38 90 TYR A O 1
ATOM 739 N N . LYS A 1 91 ? -1.214 3.743 7.232 1.00 91.62 91 LYS A N 1
ATOM 740 C CA . LYS A 1 91 ? -1.342 5.017 6.499 1.00 91.62 91 LYS A CA 1
ATOM 741 C C . LYS A 1 91 ? 0.010 5.556 6.033 1.00 91.62 91 LYS A C 1
ATOM 743 O O . LYS A 1 91 ? 0.143 5.971 4.881 1.00 91.62 91 LYS A O 1
ATOM 748 N N . LEU A 1 92 ? 1.027 5.521 6.895 1.00 93.31 92 LEU A N 1
ATOM 749 C CA . LEU A 1 92 ? 2.385 5.931 6.532 1.00 93.31 92 LEU A CA 1
ATOM 750 C C . LEU A 1 92 ? 2.980 5.023 5.443 1.00 93.31 92 LEU A C 1
ATOM 752 O O . LEU A 1 92 ? 3.624 5.510 4.511 1.00 93.31 92 LEU A O 1
ATOM 756 N N . GLN A 1 93 ? 2.760 3.710 5.536 1.00 93.69 93 GLN A N 1
ATOM 757 C CA . GLN A 1 93 ? 3.184 2.745 4.520 1.00 93.69 93 GLN A CA 1
ATOM 758 C C . GLN A 1 93 ? 2.500 3.009 3.176 1.00 93.69 93 GLN A C 1
ATOM 760 O O . GLN A 1 93 ? 3.185 3.062 2.155 1.00 93.69 93 GLN A O 1
ATOM 765 N N . TYR A 1 94 ? 1.191 3.268 3.173 1.00 94.56 94 TYR A N 1
ATOM 766 C CA . TYR A 1 94 ? 0.445 3.613 1.965 1.00 94.56 94 TYR A CA 1
ATOM 767 C C . TYR A 1 94 ? 0.979 4.894 1.311 1.00 94.56 94 TYR A C 1
ATOM 769 O O . TYR A 1 94 ? 1.272 4.905 0.118 1.00 94.56 94 TYR A O 1
ATOM 777 N N . GLN A 1 95 ? 1.219 5.956 2.087 1.00 91.44 95 GLN A N 1
ATOM 778 C CA . GLN A 1 95 ? 1.811 7.196 1.568 1.00 91.44 95 GLN A CA 1
ATOM 779 C C . GLN A 1 95 ? 3.193 6.970 0.935 1.00 91.44 95 GLN A C 1
ATOM 781 O O . GLN A 1 95 ? 3.486 7.499 -0.142 1.00 91.44 95 GLN A O 1
ATOM 786 N N . ARG A 1 96 ? 4.047 6.163 1.579 1.00 93.00 96 ARG A N 1
ATOM 787 C CA . ARG A 1 96 ? 5.362 5.783 1.037 1.00 93.00 96 ARG A CA 1
ATOM 788 C C . ARG A 1 96 ? 5.226 4.965 -0.247 1.00 93.00 96 ARG A C 1
ATOM 790 O O . ARG A 1 96 ? 5.963 5.225 -1.194 1.00 93.00 96 ARG A O 1
ATOM 797 N N . MET A 1 97 ? 4.273 4.037 -0.304 1.00 94.50 97 MET A N 1
ATOM 798 C CA . MET A 1 97 ? 3.975 3.243 -1.498 1.00 94.50 97 MET A CA 1
ATOM 799 C C . MET A 1 97 ? 3.520 4.135 -2.660 1.00 94.50 97 MET A C 1
ATOM 801 O O . MET A 1 97 ? 4.070 4.024 -3.753 1.00 94.50 97 MET A O 1
ATOM 805 N N . VAL A 1 98 ? 2.615 5.093 -2.423 1.00 91.25 98 VAL A N 1
ATOM 806 C CA . VAL A 1 98 ? 2.184 6.061 -3.450 1.00 91.25 98 VAL A CA 1
ATOM 807 C C . VAL A 1 98 ? 3.379 6.838 -4.007 1.00 91.25 98 VAL A C 1
ATOM 809 O O . VAL A 1 98 ? 3.469 7.045 -5.219 1.00 91.25 98 VAL A O 1
ATOM 812 N N . LYS A 1 99 ? 4.316 7.253 -3.146 1.00 93.31 99 LYS A N 1
ATOM 813 C CA . LYS A 1 99 ? 5.548 7.918 -3.587 1.00 93.31 99 LYS A CA 1
ATOM 814 C C . LYS A 1 99 ? 6.417 6.987 -4.440 1.00 93.31 99 LYS A C 1
ATOM 816 O O . LYS A 1 99 ? 6.782 7.366 -5.547 1.00 93.31 99 LYS A O 1
ATOM 821 N N . LEU A 1 100 ? 6.670 5.763 -3.977 1.00 93.12 100 LEU A N 1
ATOM 822 C CA . LEU A 1 100 ? 7.442 4.762 -4.723 1.00 93.12 100 LEU A CA 1
ATOM 823 C C . LEU A 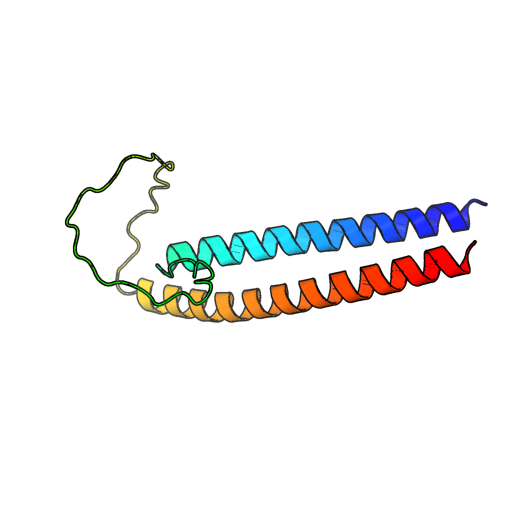1 100 ? 6.826 4.459 -6.093 1.00 93.12 100 LEU A C 1
ATOM 825 O O . LEU A 1 100 ? 7.550 4.381 -7.080 1.00 93.12 100 LEU A O 1
ATOM 829 N N . ARG A 1 101 ? 5.495 4.347 -6.183 1.00 91.31 101 ARG A N 1
ATOM 830 C CA . ARG A 1 101 ? 4.782 4.140 -7.451 1.00 91.31 101 ARG A CA 1
ATOM 831 C C . ARG A 1 101 ? 4.993 5.306 -8.416 1.00 91.31 101 ARG A C 1
ATOM 833 O O . ARG A 1 101 ? 5.218 5.073 -9.602 1.00 91.31 101 ARG A O 1
ATOM 840 N N . LYS A 1 102 ? 4.959 6.549 -7.925 1.00 92.00 102 LYS A N 1
ATOM 841 C CA . LYS A 1 102 ? 5.239 7.747 -8.737 1.00 92.00 102 LYS A CA 1
ATOM 842 C C . LYS A 1 102 ? 6.686 7.775 -9.227 1.00 92.00 102 LYS A C 1
ATOM 844 O O . LYS A 1 102 ? 6.914 7.987 -10.416 1.00 92.00 102 LYS A O 1
ATOM 849 N N . ASP A 1 103 ? 7.639 7.517 -8.335 1.00 92.94 103 ASP A N 1
ATOM 850 C CA . ASP A 1 103 ? 9.066 7.483 -8.667 1.00 92.94 103 ASP A CA 1
ATOM 851 C C . ASP A 1 103 ? 9.354 6.384 -9.704 1.00 92.94 103 ASP A C 1
ATOM 853 O O . ASP A 1 103 ? 10.038 6.620 -10.702 1.00 92.94 103 ASP A O 1
ATOM 857 N N . TYR A 1 104 ? 8.748 5.208 -9.521 1.00 92.06 104 TYR A N 1
ATOM 858 C CA . TYR A 1 104 ? 8.839 4.086 -10.447 1.00 92.06 104 TYR A CA 1
ATOM 859 C C . TYR A 1 104 ? 8.243 4.406 -11.823 1.00 92.06 104 TYR A C 1
ATOM 861 O O . TYR A 1 104 ? 8.882 4.146 -12.842 1.00 92.06 104 TYR A O 1
ATOM 869 N N . ALA A 1 105 ? 7.051 5.010 -11.876 1.00 88.94 105 ALA A N 1
ATOM 870 C CA . ALA A 1 105 ? 6.436 5.436 -13.131 1.00 88.94 105 ALA A CA 1
ATOM 871 C C . ALA A 1 105 ? 7.319 6.456 -13.869 1.00 88.94 105 ALA A C 1
ATOM 873 O O . ALA A 1 105 ? 7.530 6.337 -15.076 1.00 88.94 105 ALA A O 1
ATOM 874 N N . GLY A 1 106 ? 7.899 7.414 -13.139 1.00 89.94 106 GLY A N 1
ATOM 875 C CA . GLY A 1 106 ? 8.843 8.382 -13.694 1.00 89.94 106 GLY A CA 1
ATOM 876 C C . GLY A 1 106 ? 10.110 7.727 -14.249 1.00 89.94 106 GLY A C 1
ATOM 877 O O . GLY A 1 106 ? 10.537 8.055 -15.356 1.00 89.94 106 GLY A O 1
ATOM 878 N N . TRP A 1 107 ? 10.699 6.779 -13.518 1.00 89.31 107 TRP A N 1
ATOM 879 C CA . TRP A 1 107 ? 11.864 6.021 -13.981 1.00 89.31 107 TRP A CA 1
ATOM 880 C C . TRP A 1 107 ? 11.546 5.171 -15.216 1.00 89.31 107 TRP A C 1
ATOM 882 O O . TRP A 1 107 ? 12.288 5.210 -16.196 1.00 89.31 107 TRP A O 1
ATOM 892 N N . ARG A 1 108 ? 10.409 4.465 -15.218 1.00 85.56 108 ARG A N 1
ATOM 893 C CA . ARG A 1 108 ? 9.958 3.656 -16.355 1.00 85.56 108 ARG A CA 1
ATOM 894 C C . ARG A 1 108 ? 9.816 4.500 -17.624 1.00 85.56 108 ARG A C 1
ATOM 896 O O . ARG A 1 108 ? 10.322 4.097 -18.666 1.00 85.56 108 ARG A O 1
ATOM 903 N N . LEU A 1 109 ? 9.196 5.677 -17.524 1.00 86.94 109 LEU A N 1
ATOM 904 C CA . LEU A 1 109 ? 9.046 6.598 -18.655 1.00 86.94 109 LEU A CA 1
ATOM 905 C C . LEU A 1 109 ? 10.395 7.091 -19.199 1.00 86.94 109 LEU A C 1
ATOM 907 O O . LEU A 1 109 ? 10.531 7.260 -20.407 1.00 86.94 109 LEU A O 1
ATOM 911 N N . LYS A 1 110 ? 11.395 7.321 -18.337 1.00 88.06 110 LYS A N 1
ATOM 912 C CA . LYS A 1 110 ? 12.756 7.681 -18.779 1.00 88.06 110 LYS A CA 1
ATOM 913 C C . LYS A 1 110 ? 13.405 6.539 -19.560 1.00 88.06 110 LYS A C 1
ATOM 915 O O . LYS A 1 110 ? 13.850 6.754 -20.680 1.00 88.06 110 LYS A O 1
ATOM 920 N N . MET A 1 111 ? 13.358 5.322 -19.020 1.00 83.25 111 MET A N 1
ATOM 921 C CA . MET A 1 111 ? 13.913 4.133 -19.678 1.00 83.25 111 MET A CA 1
ATOM 922 C C . MET A 1 111 ? 13.238 3.834 -21.023 1.00 83.25 111 MET A C 1
ATOM 924 O O . MET A 1 111 ? 13.898 3.387 -21.955 1.00 83.25 111 MET A O 1
ATOM 928 N N . GLU A 1 112 ? 11.926 4.057 -21.140 1.00 81.62 112 GLU A N 1
ATOM 929 C CA . GLU A 1 112 ? 11.196 3.885 -22.405 1.00 81.62 112 GLU A CA 1
ATOM 930 C C . GLU A 1 112 ? 11.589 4.939 -23.454 1.00 81.62 112 GLU A C 1
ATOM 932 O O . GLU A 1 112 ? 11.577 4.629 -24.640 1.00 81.62 112 GLU A O 1
ATOM 937 N N . ARG A 1 113 ? 11.982 6.151 -23.036 1.00 82.25 113 ARG A N 1
ATOM 938 C CA . ARG A 1 113 ? 12.474 7.209 -23.937 1.00 82.25 113 ARG A CA 1
ATOM 939 C C . ARG A 1 113 ? 13.920 7.008 -24.389 1.00 82.25 113 ARG A C 1
ATOM 941 O O . ARG A 1 113 ? 14.249 7.425 -25.486 1.00 82.25 113 ARG A O 1
ATOM 948 N N . GLU A 1 114 ? 14.768 6.418 -23.550 1.00 79.00 114 GLU A N 1
ATOM 949 C CA . GLU A 1 114 ? 16.195 6.191 -23.844 1.00 79.00 114 GLU A CA 1
ATOM 950 C C . GLU A 1 114 ? 16.455 4.932 -24.694 1.00 79.00 114 GLU A C 1
ATOM 952 O O . GLU A 1 114 ? 17.533 4.790 -25.259 1.00 79.00 114 GLU A O 1
ATOM 957 N N . ASN A 1 115 ? 15.482 4.016 -24.786 1.00 63.94 115 ASN A N 1
ATOM 958 C CA . ASN A 1 115 ? 15.563 2.792 -25.599 1.00 63.94 115 ASN A CA 1
ATOM 959 C C . ASN A 1 115 ? 14.810 2.894 -26.949 1.00 63.94 115 ASN A C 1
ATOM 961 O O . ASN A 1 115 ? 14.567 1.863 -27.582 1.00 63.94 115 ASN A O 1
ATOM 965 N N . LEU A 1 116 ? 14.417 4.108 -27.359 1.00 52.47 116 LEU A N 1
ATOM 966 C CA . LEU A 1 116 ? 13.882 4.462 -28.685 1.00 52.47 116 LEU A CA 1
ATOM 967 C C . LEU A 1 116 ? 14.954 5.207 -29.485 1.00 52.47 116 LEU A C 1
ATOM 969 O O . LEU A 1 116 ? 15.027 4.958 -30.707 1.00 52.47 116 LEU A O 1
#

Radius of gyration: 21.98 Å; chains: 1; bounding box: 51×41×58 Å

pLDDT: mean 71.46, std 22.53, range [31.06, 95.5]

Organism: Meloidogyne javanica (NCBI:txid6303)